Protein AF-A0A227GRH3-F1 (afdb_monomer)

Mean predicted aligned error: 7.19 Å

InterPro domains:
  IPR004805 Error-prone DNA polymerase/DNA polymerase III subunit alpha DnaE/PolC [PTHR32294] (4-72)
  IPR011708 Bac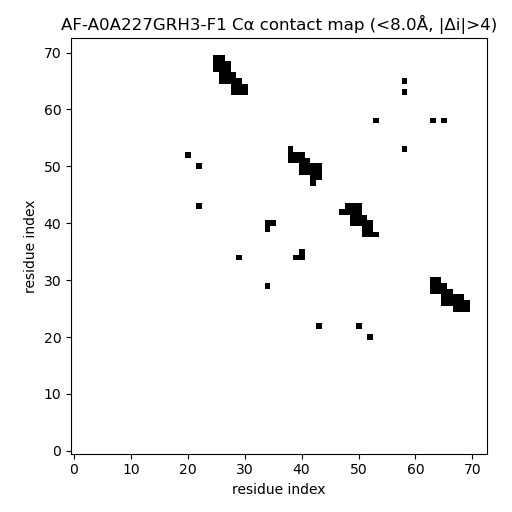terial DNA polymerase III, alpha subunit, NTPase domain [PF07733] (4-71)

Radius of gyration: 18.06 Å; Cα contacts (8 Å, |Δi|>4): 50; chains: 1; bounding box: 39×29×48 Å

Organism: Vibrio parahaemolyticus (NCBI:txid670)

pLDDT: mean 84.24, std 10.81, range [48.84, 97.56]

Foldseek 3Di:
DVVVVVVVVVCVVCVPPDPDQDPPPFWDWDDPDDCCVPFDWDADPDPPDIDGSDDPVRCVVVVIDIDTDPDPD

Structure (mmCIF, N/CA/C/O backbone):
data_AF-A0A227GRH3-F1
#
_entry.id   AF-A0A227GRH3-F1
#
loop_
_atom_site.group_PDB
_atom_site.id
_atom_site.type_symbol
_atom_site.label_atom_id
_atom_site.label_alt_id
_atom_site.label_comp_id
_atom_site.label_asym_id
_atom_site.label_entity_id
_atom_site.label_seq_id
_atom_site.pdbx_PDB_ins_code
_atom_site.Cartn_x
_atom_site.Cartn_y
_atom_site.Cartn_z
_atom_site.occupancy
_atom_site.B_iso_or_equiv
_atom_site.auth_seq_id
_atom_site.auth_comp_id
_atom_site.auth_asym_id
_atom_site.auth_atom_id
_atom_site.pdbx_PDB_model_num
ATOM 1 N N . SER A 1 1 ? -24.118 1.357 30.513 1.00 91.56 1 SER A N 1
ATOM 2 C CA . SER A 1 1 ? -25.402 1.372 29.778 1.00 91.56 1 SER A CA 1
ATOM 3 C C . SER A 1 1 ? -25.408 0.219 28.785 1.00 91.56 1 SER A C 1
ATOM 5 O O . SER A 1 1 ? -24.331 -0.171 28.345 1.00 91.56 1 SER A O 1
ATOM 7 N N . LEU A 1 2 ? -26.578 -0.309 28.410 1.00 94.12 2 LEU A N 1
ATOM 8 C CA . LEU A 1 2 ? -26.685 -1.380 27.403 1.00 94.12 2 LEU A CA 1
ATOM 9 C C . LEU A 1 2 ? -26.000 -0.993 26.077 1.00 94.12 2 LEU A C 1
ATOM 11 O O . LEU A 1 2 ? -25.258 -1.779 25.501 1.00 94.12 2 LEU A O 1
ATOM 15 N N . LYS A 1 3 ? -26.149 0.273 25.663 1.00 95.25 3 LYS A N 1
ATOM 16 C CA . LYS A 1 3 ? -25.479 0.832 24.478 1.00 95.25 3 LYS A CA 1
ATOM 17 C C . LYS A 1 3 ? -23.949 0.775 24.559 1.00 95.25 3 LYS A C 1
ATOM 19 O O . LYS A 1 3 ? -23.303 0.516 23.556 1.00 95.25 3 LYS A O 1
ATOM 24 N N . GLY A 1 4 ? -23.368 0.997 25.741 1.00 96.75 4 GLY A N 1
ATOM 25 C CA . GLY A 1 4 ? -21.915 0.920 25.933 1.00 96.75 4 GLY A CA 1
ATOM 26 C C . GLY A 1 4 ? -21.371 -0.504 25.791 1.00 96.75 4 GLY A C 1
ATOM 27 O O . GLY A 1 4 ? -20.311 -0.696 25.210 1.00 96.75 4 GLY A O 1
ATOM 28 N N . GLN A 1 5 ? -22.118 -1.506 26.265 1.00 97.00 5 GLN A N 1
ATOM 29 C CA . GLN A 1 5 ? -21.752 -2.918 26.098 1.00 97.00 5 GLN A CA 1
ATOM 30 C C . GLN A 1 5 ? -21.838 -3.346 24.627 1.00 97.00 5 GLN A C 1
ATOM 32 O O . GLN A 1 5 ? -20.898 -3.945 24.116 1.00 97.00 5 GLN A O 1
ATOM 37 N N . GLN A 1 6 ? -22.917 -2.962 23.933 1.00 97.50 6 GLN A N 1
ATOM 38 C CA . GLN A 1 6 ? -23.072 -3.200 22.491 1.00 97.50 6 GLN A CA 1
ATOM 39 C C . GLN A 1 6 ? -21.966 -2.524 21.672 1.00 97.50 6 GLN A C 1
ATOM 41 O O . GLN A 1 6 ? -21.426 -3.130 20.754 1.00 97.50 6 GLN A O 1
ATOM 46 N N . PHE A 1 7 ? -21.589 -1.292 22.026 1.00 97.12 7 PHE A N 1
ATOM 47 C CA . PHE A 1 7 ? -20.492 -0.584 21.370 1.00 97.12 7 PHE A CA 1
ATOM 48 C C . PHE A 1 7 ? -19.166 -1.343 21.492 1.00 97.12 7 PHE A C 1
ATOM 50 O O . PHE A 1 7 ? -18.515 -1.581 20.481 1.00 97.12 7 PHE A O 1
ATOM 57 N N . ILE A 1 8 ? -18.786 -1.767 22.703 1.00 97.56 8 ILE A N 1
ATOM 58 C CA . ILE A 1 8 ? -17.536 -2.516 22.910 1.00 97.56 8 ILE A CA 1
ATOM 59 C C . ILE A 1 8 ? -17.554 -3.847 22.153 1.00 97.56 8 ILE A C 1
ATOM 61 O O . ILE A 1 8 ? -16.543 -4.215 21.560 1.00 97.56 8 ILE A O 1
ATOM 65 N N . GLN A 1 9 ? -18.689 -4.549 22.137 1.00 97.56 9 GLN A N 1
ATOM 66 C CA . GLN A 1 9 ? -18.820 -5.794 21.385 1.00 97.56 9 GLN A CA 1
ATOM 67 C C . GLN A 1 9 ? -18.554 -5.576 19.888 1.00 97.56 9 GLN A C 1
ATOM 69 O O . GLN A 1 9 ? -17.678 -6.229 19.330 1.00 97.56 9 GLN A O 1
ATOM 74 N N . LEU A 1 10 ? -19.250 -4.622 19.263 1.00 97.06 10 LEU A N 1
ATOM 75 C CA . LEU A 1 10 ? -19.091 -4.330 17.835 1.00 97.06 10 LEU A CA 1
ATOM 76 C C . LEU A 1 10 ? -17.684 -3.832 17.497 1.00 97.06 10 LEU A C 1
ATOM 78 O O . LEU A 1 10 ? -17.144 -4.188 16.457 1.00 97.06 10 LEU A O 1
ATOM 82 N N . VAL A 1 11 ? -17.071 -3.032 18.376 1.00 96.88 11 VAL A N 1
ATOM 83 C CA . VAL A 1 11 ? -15.677 -2.603 18.206 1.00 96.88 11 VAL A CA 1
ATOM 84 C C . VAL A 1 11 ? -14.759 -3.819 18.159 1.00 96.88 11 VAL A C 1
ATOM 86 O O . VAL A 1 11 ? -13.976 -3.934 17.223 1.00 96.88 11 VAL A O 1
ATOM 89 N N . ASN A 1 12 ? -14.885 -4.748 19.107 1.00 96.75 12 ASN A N 1
ATOM 90 C CA . ASN A 1 12 ? -14.050 -5.949 19.139 1.00 96.75 12 ASN A CA 1
ATOM 91 C C . ASN A 1 12 ? -14.238 -6.847 17.907 1.00 96.75 12 ASN A C 1
ATOM 93 O O . ASN A 1 12 ? -13.280 -7.494 17.497 1.00 96.75 12 ASN A O 1
ATOM 97 N N . GLU A 1 13 ? -15.427 -6.860 17.300 1.00 96.19 1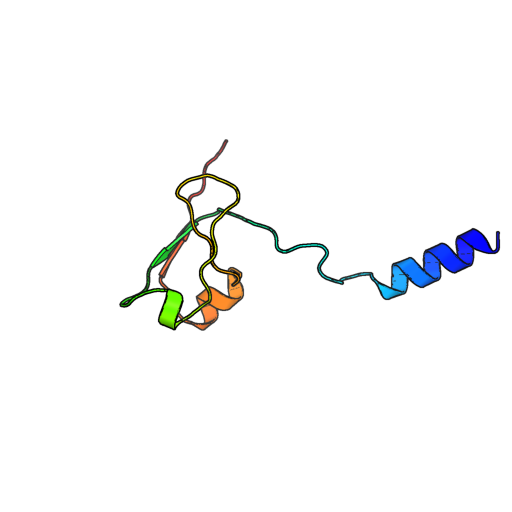3 GLU A N 1
ATOM 98 C CA . GLU A 1 13 ? -15.685 -7.605 16.060 1.00 96.19 13 GLU A CA 1
ATOM 99 C C . GLU A 1 13 ? -14.938 -7.027 14.846 1.00 96.19 13 GLU A C 1
ATOM 101 O O . GLU A 1 13 ? -14.613 -7.778 13.932 1.00 96.19 13 GLU A O 1
ATOM 106 N N . ILE A 1 14 ? -14.632 -5.723 14.832 1.00 95.56 14 ILE A N 1
ATOM 107 C CA . ILE A 1 14 ? -13.989 -5.047 13.688 1.00 95.56 14 ILE A CA 1
ATOM 108 C C . ILE A 1 14 ? -12.545 -4.596 13.957 1.00 95.56 14 ILE A C 1
ATOM 110 O O . ILE A 1 14 ? -11.911 -3.997 13.084 1.00 95.56 14 ILE A O 1
ATOM 114 N N . ILE A 1 15 ? -11.997 -4.850 15.150 1.00 95.81 15 ILE A N 1
ATOM 115 C CA . ILE A 1 15 ? -10.588 -4.556 15.446 1.00 95.81 15 ILE A CA 1
ATOM 116 C C . ILE A 1 15 ? -9.697 -5.344 14.477 1.00 95.81 15 ILE A C 1
ATOM 118 O O . ILE A 1 15 ? -9.828 -6.554 14.330 1.00 95.81 15 ILE A O 1
ATOM 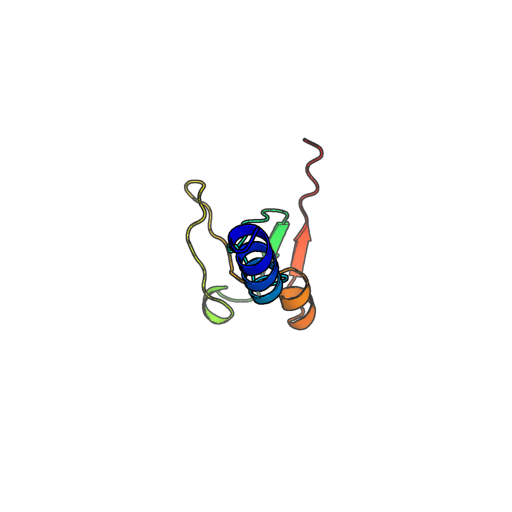122 N N . GLY A 1 16 ? -8.770 -4.641 13.824 1.00 90.12 16 GLY A N 1
A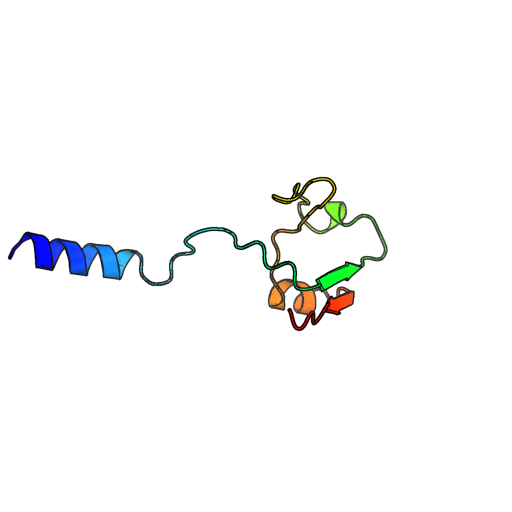TOM 123 C CA . GLY A 1 16 ? -7.831 -5.232 12.866 1.00 90.12 16 GLY A CA 1
ATOM 124 C C . GLY A 1 16 ? -8.383 -5.405 11.449 1.00 90.12 16 GLY A C 1
ATOM 125 O O . GLY A 1 16 ? -7.600 -5.676 10.543 1.00 90.12 16 GLY A O 1
ATOM 126 N N . PHE A 1 17 ? -9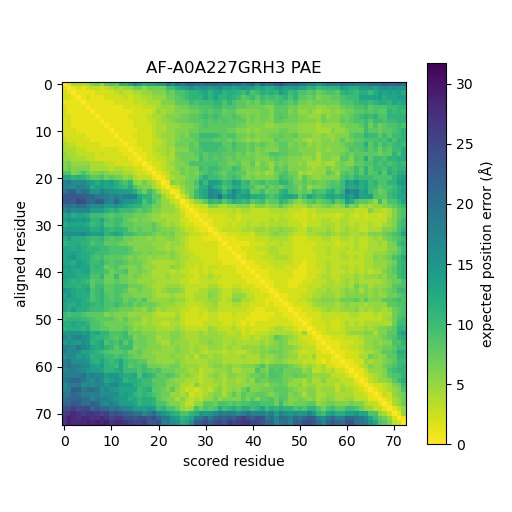.684 -5.191 11.218 1.00 92.50 17 PHE A N 1
ATOM 127 C CA . PHE A 1 17 ? -10.221 -5.207 9.859 1.00 92.50 17 PHE A CA 1
ATOM 128 C C . PHE A 1 17 ? -9.674 -4.024 9.039 1.00 92.50 17 PHE A C 1
ATOM 130 O O . PHE A 1 17 ? -9.670 -2.885 9.530 1.00 92.50 17 PHE A O 1
ATOM 137 N N . PRO A 1 18 ? -9.247 -4.257 7.782 1.00 87.56 18 PRO A N 1
ATOM 138 C CA . PRO A 1 18 ? -8.865 -3.185 6.874 1.00 87.56 18 PRO A CA 1
ATOM 139 C C . PRO A 1 18 ? -10.005 -2.176 6.717 1.00 87.56 18 PRO A C 1
ATOM 141 O O . PRO A 1 18 ? -11.143 -2.539 6.427 1.00 87.56 18 PRO A O 1
ATOM 144 N N . ARG A 1 19 ? -9.704 -0.890 6.917 1.00 86.88 19 ARG A N 1
ATOM 145 C CA . ARG A 1 19 ? -10.704 0.185 6.815 1.00 86.88 19 ARG A CA 1
ATOM 146 C C . ARG A 1 19 ? -10.884 0.673 5.379 1.00 86.88 19 ARG A C 1
ATOM 148 O O . ARG A 1 19 ? -11.995 0.987 4.973 1.00 86.88 19 ARG A O 1
ATOM 155 N N . HIS A 1 20 ? -9.779 0.814 4.659 1.00 81.06 20 HIS A N 1
ATOM 156 C CA . HIS A 1 20 ? -9.706 1.249 3.268 1.00 81.06 20 HIS A CA 1
ATOM 157 C C . HIS A 1 20 ? -8.342 0.845 2.702 1.00 81.06 20 HIS A C 1
ATOM 159 O O . HIS A 1 20 ? -7.383 0.697 3.463 1.00 81.06 20 HIS A O 1
ATOM 165 N N . LEU A 1 21 ? -8.249 0.707 1.379 1.00 74.06 21 LEU A N 1
ATOM 166 C CA . LEU A 1 21 ? -6.967 0.585 0.693 1.00 74.06 21 LEU A CA 1
ATOM 167 C C . LEU A 1 21 ? -6.261 1.947 0.753 1.00 74.06 21 LEU A C 1
ATOM 169 O O . LEU A 1 21 ? -6.756 2.933 0.204 1.00 74.06 21 LEU A O 1
ATOM 173 N N . SER A 1 22 ? -5.156 2.030 1.492 1.00 67.00 22 SER A N 1
ATOM 174 C CA . SER A 1 22 ? -4.396 3.274 1.626 1.00 67.00 22 SER A CA 1
ATOM 175 C C . SER A 1 22 ? -3.453 3.443 0.439 1.00 67.00 22 SER A C 1
ATOM 177 O O . SER A 1 22 ? -2.678 2.544 0.124 1.00 67.00 22 SER A O 1
ATOM 179 N N . GLN A 1 23 ? -3.490 4.610 -0.204 1.00 67.38 23 GLN A N 1
ATOM 180 C CA . GLN A 1 23 ? -2.567 4.957 -1.284 1.00 67.38 23 GLN A CA 1
ATOM 181 C C . GLN A 1 23 ? -1.271 5.506 -0.673 1.00 67.38 23 GLN A C 1
ATOM 183 O O . GLN A 1 23 ? -1.080 6.719 -0.591 1.00 67.38 23 GLN A O 1
ATOM 188 N N . HIS A 1 24 ? -0.376 4.635 -0.196 1.00 60.50 24 HIS A N 1
ATOM 189 C CA . HIS A 1 24 ? 0.954 5.085 0.215 1.00 60.50 24 HIS A CA 1
ATOM 190 C C . HIS A 1 24 ? 1.859 5.206 -1.017 1.00 60.50 24 HIS A C 1
ATOM 192 O O . HIS A 1 24 ? 2.557 4.271 -1.399 1.00 60.50 24 HIS A O 1
ATOM 198 N N . VAL A 1 25 ? 1.897 6.388 -1.630 1.00 62.38 25 VAL A N 1
ATOM 199 C CA . VAL A 1 25 ? 2.843 6.703 -2.713 1.00 62.38 25 VAL A CA 1
ATOM 200 C C . VAL A 1 25 ? 4.232 6.991 -2.134 1.00 62.38 25 VAL A C 1
ATOM 202 O O . VAL A 1 25 ? 4.656 8.133 -2.017 1.00 62.38 25 VAL A O 1
ATOM 205 N N . GLY A 1 26 ? 4.917 5.933 -1.692 1.00 65.56 26 GLY A N 1
ATOM 206 C CA . GLY A 1 26 ? 6.270 6.007 -1.124 1.00 65.56 26 GLY A CA 1
ATOM 207 C C . GLY A 1 26 ? 7.385 5.656 -2.106 1.00 65.56 26 GLY A C 1
ATOM 208 O O . GLY A 1 26 ? 8.549 5.796 -1.759 1.00 65.56 26 GLY A O 1
ATOM 209 N N . GLY A 1 27 ? 7.056 5.197 -3.316 1.00 76.62 27 GLY A N 1
ATOM 210 C CA . GLY A 1 27 ? 8.038 4.707 -4.276 1.00 76.62 27 GLY A CA 1
ATOM 211 C C . GLY A 1 27 ? 7.427 4.272 -5.605 1.00 76.62 27 GLY A C 1
ATOM 212 O O . GLY A 1 27 ? 6.213 4.335 -5.793 1.00 76.62 27 GLY A O 1
ATOM 213 N N . PHE A 1 28 ? 8.286 3.829 -6.519 1.00 85.44 28 PHE A N 1
ATOM 214 C CA . PHE A 1 28 ? 7.923 3.264 -7.817 1.00 85.44 28 PHE A CA 1
ATOM 215 C C . PHE A 1 28 ? 8.277 1.776 -7.873 1.00 85.44 28 PHE A C 1
ATOM 217 O O . PHE A 1 28 ? 9.267 1.347 -7.276 1.00 85.44 28 PHE A O 1
ATOM 224 N N . VAL A 1 29 ? 7.490 1.010 -8.627 1.00 86.12 29 VAL A N 1
ATOM 225 C CA . VAL A 1 29 ? 7.735 -0.411 -8.910 1.00 86.12 29 VAL A CA 1
ATOM 226 C C . VAL A 1 29 ? 8.122 -0.562 -10.375 1.00 86.12 29 VAL A C 1
ATOM 228 O O . VAL A 1 29 ? 7.486 0.034 -11.245 1.00 86.12 29 VAL A O 1
ATOM 231 N N . ILE A 1 30 ? 9.163 -1.348 -10.647 1.00 86.69 30 ILE A N 1
ATOM 232 C CA . ILE A 1 30 ? 9.657 -1.620 -11.998 1.00 86.69 30 ILE A CA 1
ATOM 233 C C . ILE A 1 30 ? 9.643 -3.132 -12.236 1.00 86.69 30 ILE A C 1
ATOM 235 O O . ILE A 1 30 ? 10.238 -3.898 -11.478 1.00 86.69 30 ILE A O 1
ATOM 239 N N . SER A 1 31 ? 8.990 -3.549 -13.318 1.00 87.25 31 SER A N 1
ATOM 240 C CA . SER A 1 31 ? 8.940 -4.931 -13.803 1.00 87.25 31 SER A CA 1
ATOM 241 C C . SER A 1 31 ? 9.600 -5.055 -15.180 1.00 87.25 31 SER A C 1
ATOM 243 O O . SER A 1 31 ? 9.741 -4.075 -15.911 1.00 87.25 31 SER A O 1
ATOM 245 N N . SER A 1 32 ? 10.007 -6.271 -15.552 1.00 88.25 32 SER A N 1
ATOM 246 C CA . SER A 1 32 ? 10.617 -6.572 -16.860 1.00 88.25 32 SER A CA 1
ATOM 247 C C . SER A 1 32 ? 9.623 -6.556 -18.030 1.00 88.25 32 SER A C 1
ATOM 249 O O . SER A 1 32 ? 10.033 -6.421 -19.182 1.00 88.25 32 SER A O 1
ATOM 251 N N . GLY A 1 33 ? 8.329 -6.684 -17.735 1.00 89.44 33 GLY A N 1
ATOM 252 C CA . GLY A 1 33 ? 7.215 -6.584 -18.676 1.00 89.44 33 GLY A CA 1
ATOM 253 C C . GLY A 1 33 ? 6.105 -5.670 -18.143 1.00 89.44 33 GLY A C 1
ATOM 254 O O . GLY A 1 33 ? 6.300 -5.010 -17.118 1.00 89.44 33 GLY A O 1
ATOM 255 N N . PRO A 1 34 ? 4.945 -5.603 -18.814 1.00 91.50 34 PRO A N 1
ATOM 256 C CA . PRO A 1 34 ? 3.826 -4.776 -18.371 1.00 91.50 34 PRO A CA 1
ATOM 257 C C . PRO A 1 34 ? 3.321 -5.167 -16.971 1.00 91.50 34 PRO A C 1
ATOM 259 O O . PRO A 1 34 ? 3.020 -6.329 -16.716 1.00 91.50 34 PRO A O 1
ATOM 262 N N . LEU A 1 35 ? 3.173 -4.191 -16.064 1.00 89.00 35 LEU A N 1
ATOM 263 C CA . LEU A 1 35 ? 2.763 -4.446 -14.670 1.00 89.00 35 LEU A CA 1
ATOM 264 C C . LEU A 1 35 ? 1.394 -5.131 -14.542 1.00 89.00 35 LEU A C 1
ATOM 266 O O . LEU A 1 35 ? 1.201 -5.934 -13.633 1.00 89.00 35 LEU A O 1
ATOM 270 N N . TYR A 1 36 ? 0.465 -4.855 -15.461 1.00 89.56 36 TYR A N 1
ATOM 271 C CA . TYR A 1 36 ? -0.881 -5.437 -15.440 1.00 89.56 36 TYR A CA 1
ATOM 272 C C . TYR A 1 36 ? -0.910 -6.951 -15.699 1.00 89.56 36 TYR A C 1
ATOM 274 O O . TYR A 1 36 ? -1.942 -7.581 -15.485 1.00 89.56 36 TYR A O 1
ATOM 282 N N . GLU A 1 37 ? 0.192 -7.544 -16.168 1.00 91.44 37 GLU A N 1
ATOM 283 C CA . GLU A 1 37 ? 0.329 -9.002 -16.278 1.00 91.44 37 GLU A CA 1
ATOM 284 C C . GLU A 1 37 ? 0.638 -9.654 -14.920 1.00 91.44 37 GLU A C 1
ATOM 286 O O . GLU A 1 37 ? 0.434 -10.855 -14.757 1.00 91.44 37 GLU A O 1
ATOM 291 N N . LEU A 1 38 ? 1.107 -8.866 -13.945 1.00 87.19 38 LEU A N 1
ATOM 292 C CA . LEU A 1 38 ? 1.475 -9.322 -12.604 1.00 87.19 38 LEU A CA 1
ATOM 293 C C . LEU A 1 38 ? 0.407 -8.964 -11.566 1.00 87.19 38 LEU A C 1
ATOM 295 O O . LEU A 1 38 ? 0.040 -9.804 -10.749 1.00 87.19 38 LEU A O 1
ATOM 299 N N . VAL A 1 39 ? -0.096 -7.726 -11.597 1.00 87.81 39 VAL A N 1
ATOM 300 C CA . VAL A 1 39 ? -1.013 -7.178 -10.587 1.00 87.81 39 VAL A CA 1
ATOM 301 C C . VAL A 1 39 ? -1.999 -6.193 -11.219 1.00 87.81 39 VAL A C 1
ATOM 303 O O . VAL A 1 39 ? -1.616 -5.452 -12.127 1.00 87.81 39 VAL A O 1
ATOM 306 N N . PRO A 1 40 ? -3.260 -6.123 -10.752 1.00 89.75 40 PRO A N 1
ATOM 307 C CA . PRO A 1 40 ? -4.181 -5.079 -11.181 1.00 89.75 40 PRO A CA 1
ATOM 308 C C . PRO A 1 40 ? -3.599 -3.675 -10.968 1.00 89.75 40 PRO A C 1
ATOM 310 O O . PRO A 1 40 ? -3.100 -3.349 -9.889 1.00 89.75 40 PRO A O 1
ATOM 313 N N . VAL A 1 41 ? -3.693 -2.851 -12.013 1.00 90.38 41 VAL A N 1
ATOM 314 C CA . VAL A 1 41 ? -3.280 -1.444 -12.009 1.00 90.38 41 VAL A CA 1
ATOM 315 C C . VAL A 1 41 ? -4.532 -0.573 -12.028 1.00 90.38 41 VAL A C 1
ATOM 317 O O . VAL A 1 41 ? -5.416 -0.772 -12.861 1.00 90.38 41 VAL A O 1
ATOM 320 N N . GLU A 1 42 ? -4.599 0.406 -11.133 1.00 90.06 42 GLU A N 1
ATOM 321 C CA . GLU A 1 42 ? -5.731 1.325 -10.998 1.00 90.06 42 GLU A CA 1
ATOM 322 C C . GLU A 1 42 ? -5.278 2.779 -11.114 1.00 90.06 42 GLU A C 1
ATOM 324 O O . GLU A 1 42 ? -4.127 3.109 -10.829 1.00 90.06 42 GLU A O 1
ATOM 329 N N . ASN A 1 43 ? -6.190 3.671 -11.503 1.00 91.00 43 ASN A N 1
ATOM 330 C CA . ASN A 1 43 ? -5.925 5.107 -11.463 1.00 91.00 43 ASN A CA 1
ATOM 331 C C . ASN A 1 43 ? -5.851 5.582 -10.006 1.00 91.00 43 ASN A C 1
ATOM 333 O O . ASN A 1 43 ? -6.709 5.251 -9.186 1.00 91.0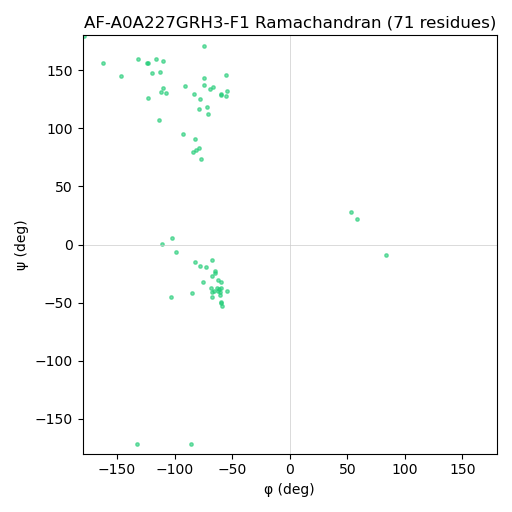0 43 ASN A O 1
ATOM 337 N N . ALA A 1 44 ? -4.836 6.379 -9.690 1.00 87.19 44 ALA A N 1
ATOM 338 C CA . ALA A 1 44 ? -4.691 6.995 -8.380 1.00 87.19 44 ALA A CA 1
ATOM 339 C C . ALA A 1 44 ? -5.689 8.153 -8.201 1.00 87.19 44 ALA A C 1
ATOM 341 O O . ALA A 1 44 ? -6.319 8.615 -9.151 1.00 87.19 44 ALA A O 1
ATOM 342 N N . ALA A 1 45 ? -5.788 8.681 -6.978 1.00 85.88 45 ALA A N 1
ATOM 343 C CA . ALA A 1 45 ? -6.593 9.881 -6.724 1.00 85.88 45 ALA A CA 1
ATOM 344 C C . ALA A 1 45 ? -6.047 11.143 -7.430 1.00 85.88 45 ALA A C 1
ATOM 346 O O . ALA A 1 45 ? -6.796 12.087 -7.672 1.00 85.88 45 ALA A O 1
ATOM 347 N N . MET A 1 46 ? -4.746 11.171 -7.733 1.00 85.94 46 MET A N 1
ATOM 348 C CA . MET A 1 46 ? -4.095 12.250 -8.477 1.00 85.94 46 MET A CA 1
ATOM 349 C C . MET A 1 46 ? -4.117 11.945 -9.977 1.00 85.94 46 MET A C 1
ATOM 351 O O . MET A 1 46 ? -3.824 10.818 -10.376 1.00 85.94 46 MET A O 1
ATOM 355 N N . GLU A 1 47 ? -4.426 12.958 -10.788 1.00 89.75 47 GLU A N 1
ATOM 356 C CA . GLU A 1 47 ? -4.436 12.857 -12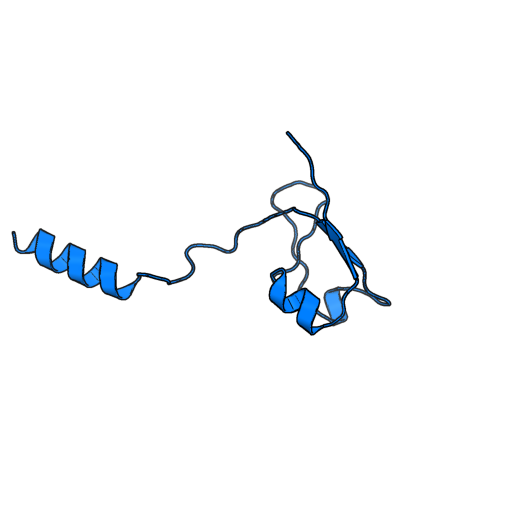.250 1.00 89.75 47 GLU A CA 1
ATOM 357 C C . GLU A 1 47 ? -3.086 12.359 -12.793 1.00 89.75 47 GLU A C 1
ATOM 359 O O . GLU A 1 47 ? -2.028 12.620 -12.211 1.00 89.75 47 GLU A O 1
ATOM 364 N N . ASP A 1 48 ? -3.148 11.591 -13.883 1.00 89.25 48 ASP A N 1
ATOM 365 C CA . ASP A 1 48 ? -2.002 10.984 -14.569 1.00 89.25 48 ASP A CA 1
ATOM 366 C C . ASP A 1 48 ? -1.129 10.051 -13.708 1.00 89.25 48 ASP A C 1
ATOM 368 O O . ASP A 1 48 ? 0.031 9.783 -14.034 1.00 89.25 48 ASP A O 1
ATOM 372 N N . ARG A 1 49 ? -1.672 9.512 -12.609 1.00 88.19 49 ARG A N 1
ATOM 373 C CA . ARG A 1 49 ? -0.992 8.514 -11.774 1.00 88.19 49 ARG A CA 1
ATOM 374 C C . ARG A 1 49 ? -1.759 7.208 -11.706 1.00 88.19 49 ARG A C 1
ATOM 376 O O . ARG A 1 49 ? -2.986 7.184 -11.683 1.00 88.19 49 ARG A O 1
ATOM 383 N N . THR A 1 50 ? -1.006 6.121 -11.600 1.00 89.56 50 THR A N 1
ATOM 384 C CA . THR A 1 50 ? -1.535 4.782 -11.349 1.00 89.56 50 THR A CA 1
ATOM 385 C C . THR A 1 50 ? -0.911 4.181 -10.097 1.00 89.56 50 THR A C 1
ATOM 387 O O . THR A 1 50 ? 0.169 4.588 -9.665 1.00 89.56 50 THR A O 1
ATOM 390 N N . ILE A 1 51 ? -1.625 3.240 -9.492 1.00 88.81 51 ILE A N 1
ATOM 391 C CA . ILE A 1 51 ? -1.203 2.475 -8.320 1.00 88.81 51 ILE A CA 1
ATOM 392 C C . ILE A 1 51 ? -1.451 0.987 -8.557 1.00 88.81 51 ILE A C 1
ATOM 394 O O . ILE A 1 51 ? -2.269 0.603 -9.394 1.00 88.81 51 ILE A O 1
ATOM 398 N N . ILE A 1 52 ? -0.754 0.159 -7.788 1.00 87.94 52 ILE A N 1
ATOM 399 C CA . ILE A 1 52 ? -1.017 -1.275 -7.661 1.00 87.94 52 ILE A CA 1
ATOM 400 C C . ILE A 1 52 ? -1.565 -1.550 -6.258 1.00 87.94 52 ILE A C 1
ATOM 402 O O . ILE A 1 52 ? -1.349 -0.754 -5.344 1.00 87.94 52 ILE A O 1
ATOM 406 N N . GLN A 1 53 ? -2.277 -2.661 -6.085 1.00 84.38 53 GLN A N 1
ATOM 407 C CA . GLN A 1 53 ? -2.934 -2.981 -4.810 1.00 84.38 53 GLN A CA 1
ATOM 408 C C . GLN A 1 53 ? -2.011 -3.633 -3.770 1.00 84.38 53 GLN A C 1
ATOM 410 O O . GLN A 1 53 ? -2.379 -3.706 -2.600 1.00 84.38 53 GLN A O 1
ATOM 415 N N . TRP A 1 54 ? -0.849 -4.124 -4.200 1.00 84.25 54 TRP A N 1
ATOM 416 C CA . TRP A 1 54 ? 0.115 -4.811 -3.344 1.00 84.25 54 TRP A CA 1
ATOM 417 C C . TRP A 1 54 ? 0.874 -3.852 -2.441 1.00 84.25 54 TRP A C 1
ATOM 419 O O . TRP A 1 54 ? 1.219 -2.735 -2.843 1.00 84.25 54 TRP A O 1
ATOM 429 N N . ASP A 1 55 ? 1.141 -4.308 -1.223 1.00 79.50 55 ASP A N 1
ATOM 430 C CA . ASP A 1 55 ? 1.954 -3.566 -0.275 1.00 79.50 55 ASP A CA 1
ATOM 431 C C . ASP A 1 55 ? 3.455 -3.850 -0.465 1.00 79.50 55 ASP A C 1
ATOM 433 O O . ASP A 1 55 ? 3.902 -4.428 -1.457 1.00 79.50 55 ASP A O 1
ATOM 437 N N . LYS A 1 56 ? 4.277 -3.360 0.464 1.00 74.62 56 LYS A N 1
ATOM 438 C CA . LYS A 1 56 ? 5.730 -3.525 0.392 1.00 74.62 56 LYS A CA 1
ATOM 439 C C . LYS A 1 56 ? 6.154 -4.995 0.530 1.00 74.62 56 LYS A C 1
ATOM 441 O O . LYS A 1 56 ? 7.088 -5.401 -0.159 1.00 74.62 56 LYS A O 1
ATOM 446 N N . ASP A 1 57 ? 5.511 -5.750 1.412 1.00 77.44 57 ASP A N 1
ATOM 447 C CA . ASP A 1 57 ? 5.924 -7.110 1.762 1.00 77.44 57 ASP A CA 1
ATOM 448 C C . ASP A 1 57 ? 5.550 -8.084 0.626 1.00 77.44 57 ASP A C 1
ATOM 450 O O . ASP A 1 57 ? 6.303 -9.012 0.302 1.00 77.44 57 ASP A O 1
ATOM 454 N N . ASP A 1 58 ? 4.441 -7.802 -0.064 1.00 81.25 58 ASP A N 1
ATOM 455 C CA . ASP A 1 58 ? 4.045 -8.481 -1.301 1.00 81.25 58 ASP A CA 1
ATOM 456 C C . ASP A 1 58 ? 5.094 -8.301 -2.418 1.00 81.25 58 ASP A C 1
ATOM 458 O O . ASP A 1 58 ? 5.455 -9.255 -3.111 1.00 81.25 58 ASP A O 1
ATOM 462 N N . LEU A 1 59 ? 5.621 -7.081 -2.589 1.00 79.12 59 LEU A N 1
ATOM 463 C CA . LEU A 1 59 ? 6.622 -6.769 -3.619 1.00 79.12 59 LEU A CA 1
ATOM 464 C C . LEU A 1 59 ? 7.969 -7.448 -3.367 1.00 79.12 59 LEU A C 1
ATOM 466 O O . LEU A 1 59 ? 8.591 -7.937 -4.313 1.00 79.12 59 LEU A O 1
ATOM 470 N N . GLU A 1 60 ? 8.412 -7.486 -2.108 1.00 76.81 60 GLU A N 1
ATOM 471 C CA . GLU A 1 60 ? 9.646 -8.177 -1.717 1.00 76.81 60 GLU A CA 1
ATOM 472 C C . GLU A 1 60 ? 9.557 -9.679 -2.017 1.00 76.81 60 GLU A C 1
ATOM 474 O O . GLU A 1 60 ? 10.518 -10.266 -2.514 1.00 76.81 60 GLU A O 1
ATOM 479 N N . SER A 1 61 ? 8.383 -10.283 -1.812 1.00 80.88 61 SER A N 1
ATOM 480 C CA . SER A 1 61 ? 8.137 -11.706 -2.090 1.00 80.88 61 SER A CA 1
ATOM 481 C C . SER A 1 61 ? 8.232 -12.072 -3.577 1.00 80.88 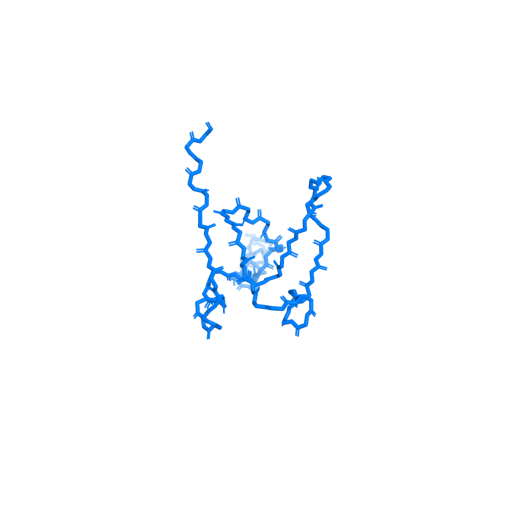61 SER A C 1
ATOM 483 O O . SER A 1 61 ? 8.455 -13.235 -3.911 1.00 80.88 61 SER A O 1
ATOM 485 N N . LEU A 1 62 ? 8.059 -11.096 -4.471 1.00 80.69 62 LEU A N 1
ATOM 486 C CA . LEU A 1 62 ? 8.081 -11.281 -5.925 1.00 80.69 62 LEU A CA 1
ATOM 487 C C . LEU A 1 62 ? 9.391 -10.827 -6.574 1.00 80.69 62 LEU A C 1
ATOM 489 O O . LEU A 1 62 ? 9.485 -10.809 -7.801 1.00 80.69 62 LEU A O 1
ATOM 493 N N . GLU A 1 63 ? 10.38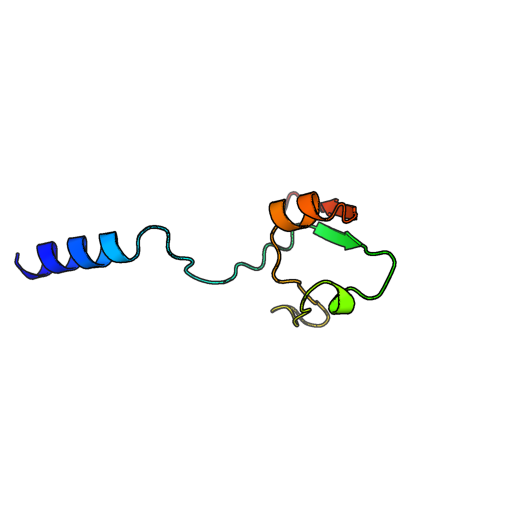1 -10.442 -5.762 1.00 78.50 63 GLU A N 1
ATOM 494 C CA . GLU A 1 63 ? 11.678 -9.922 -6.212 1.00 78.50 63 GLU A CA 1
ATOM 495 C C . GLU A 1 63 ? 11.544 -8.737 -7.190 1.00 78.50 63 GLU A C 1
ATOM 497 O O . GLU A 1 63 ? 12.408 -8.493 -8.038 1.00 78.50 63 GLU A O 1
ATOM 502 N N . LEU A 1 64 ? 10.450 -7.974 -7.079 1.00 81.88 64 LEU A N 1
ATOM 503 C CA . LEU A 1 64 ? 10.226 -6.799 -7.911 1.00 81.88 64 LEU A CA 1
ATOM 504 C C . LEU A 1 64 ? 11.124 -5.650 -7.457 1.00 81.88 64 LEU A C 1
ATOM 506 O O . LEU A 1 64 ? 11.268 -5.366 -6.265 1.00 81.88 64 LEU A O 1
ATOM 510 N N . LEU A 1 65 ? 11.711 -4.941 -8.424 1.00 80.81 65 LEU A N 1
ATOM 511 C CA . LEU A 1 65 ? 12.551 -3.792 -8.120 1.00 80.81 65 LEU A CA 1
ATOM 512 C C . LEU A 1 65 ? 11.673 -2.637 -7.634 1.00 80.81 65 LEU A C 1
ATOM 514 O O . LEU A 1 65 ? 10.840 -2.107 -8.375 1.00 80.81 65 LEU A O 1
ATOM 518 N N . LYS A 1 66 ? 11.916 -2.215 -6.396 1.00 78.88 66 LYS A N 1
ATOM 519 C CA . LYS A 1 66 ? 11.254 -1.082 -5.757 1.00 78.88 66 LYS A CA 1
ATOM 520 C C . LYS A 1 66 ? 12.244 0.056 -5.540 1.00 78.88 66 LYS A C 1
ATOM 522 O O . LYS A 1 66 ? 13.321 -0.146 -4.982 1.00 78.88 66 LYS A O 1
ATOM 527 N N . VAL A 1 67 ? 11.857 1.264 -5.941 1.00 79.25 67 VAL A N 1
ATOM 528 C CA . VAL A 1 67 ? 12.601 2.497 -5.658 1.00 79.25 67 VAL A CA 1
ATOM 529 C C . VAL A 1 67 ? 11.769 3.357 -4.720 1.00 79.25 67 VAL A C 1
ATOM 531 O O . VAL A 1 67 ? 10.770 3.934 -5.142 1.00 79.25 67 VAL A O 1
ATOM 534 N N . ASP A 1 68 ? 12.177 3.452 -3.456 1.00 78.12 68 ASP A N 1
ATOM 535 C CA . ASP A 1 68 ? 11.525 4.318 -2.473 1.00 78.12 68 ASP A CA 1
ATOM 536 C C . ASP A 1 68 ? 11.932 5.786 -2.669 1.00 78.12 68 ASP A C 1
ATOM 538 O O . ASP A 1 68 ? 13.113 6.135 -2.665 1.00 78.12 68 ASP A O 1
ATOM 542 N N . VAL A 1 69 ? 10.940 6.662 -2.822 1.00 72.12 69 VAL A N 1
ATOM 543 C CA . VAL A 1 69 ? 11.108 8.115 -2.836 1.00 72.12 69 VAL A CA 1
ATOM 544 C C . VAL A 1 69 ? 10.896 8.625 -1.416 1.00 72.12 69 VAL A C 1
ATOM 546 O O . VAL A 1 69 ? 9.778 8.893 -0.978 1.00 72.12 69 VAL A O 1
ATOM 549 N N . LEU A 1 70 ? 12.000 8.783 -0.691 1.00 72.25 70 LEU A N 1
ATOM 550 C CA . LEU A 1 70 ? 12.008 9.436 0.614 1.00 72.25 70 LEU A CA 1
ATOM 551 C C . LEU A 1 70 ? 11.977 10.956 0.420 1.00 72.25 70 LEU A C 1
ATOM 553 O O . LEU A 1 70 ? 13.011 11.622 0.434 1.00 72.25 70 LEU A O 1
ATOM 557 N N . ALA A 1 71 ? 10.785 11.513 0.212 1.00 59.84 71 ALA A N 1
ATOM 558 C CA . ALA A 1 71 ? 10.589 12.953 0.306 1.00 59.84 71 ALA A CA 1
ATOM 559 C C . ALA A 1 71 ? 10.482 13.355 1.787 1.00 59.84 71 ALA A C 1
ATOM 561 O O . ALA A 1 71 ? 9.556 12.954 2.492 1.00 59.84 71 ALA A O 1
ATOM 562 N N . LEU A 1 72 ? 11.435 14.158 2.262 1.00 52.53 72 LEU A N 1
ATOM 563 C CA . LEU A 1 72 ? 11.292 14.929 3.496 1.00 52.53 72 LEU A CA 1
ATOM 564 C C . LEU A 1 72 ? 10.489 16.195 3.171 1.00 52.53 72 LEU A C 1
ATOM 566 O O . LEU A 1 72 ? 11.102 17.233 2.970 1.00 52.53 72 LEU A O 1
ATOM 570 N N . GLY A 1 73 ? 9.156 16.088 3.116 1.00 48.84 73 GLY A N 1
ATOM 571 C CA . GLY A 1 73 ? 8.236 17.242 3.088 1.00 48.84 73 GLY A CA 1
ATOM 572 C C . GLY A 1 73 ? 8.310 18.126 1.849 1.00 48.84 73 GLY A C 1
ATOM 573 O O . GLY A 1 73 ? 9.216 18.981 1.780 1.00 48.84 73 GLY A O 1
#

Nearest PDB structures (foldseek):
  7pu7-assembly1_A  TM=8.479E-01  e=3.950E-01  Mycobacterium tuberculosis

Solvent-accessible surface area (backbone atoms only — not comparable to full-atom values): 4928 Å² total; per-residue (Å²): 106,73,68,57,54,53,49,54,52,56,48,64,74,49,64,88,56,84,87,69,91,75,87,78,84,46,54,52,80,54,68,100,59,71,60,69,81,78,42,68,70,43,78,43,97,52,87,101,40,71,43,61,84,69,56,72,69,58,37,61,76,68,74,50,51,68,48,72,56,85,75,85,125

Sequence (73 aa):
SLKGQQFIQLVNEIIGFPRHLSQHVGGFVISSGPLYELVPVENAAMEDRTIIQWDKDDLESLELLKVDVLALG

Secondary structure (DSSP, 8-state):
-HHHHHHHHHHHHHTT---S------EEEE-SS-GGGTS-EEE-SSTT-EEES--HHHHHHTT-EEEE-----